Protein AF-A0A950C130-F1 (afdb_monomer)

pLDDT: mean 87.4, std 11.45, range [54.16, 98.19]

Sequence (81 aa):
MLESKAGVLFIAGIGFFALAFLSNALVPALMYRDLPEQTVEQLLKNNGNLRFQFEDLARRFPDSFTAAYGRPPE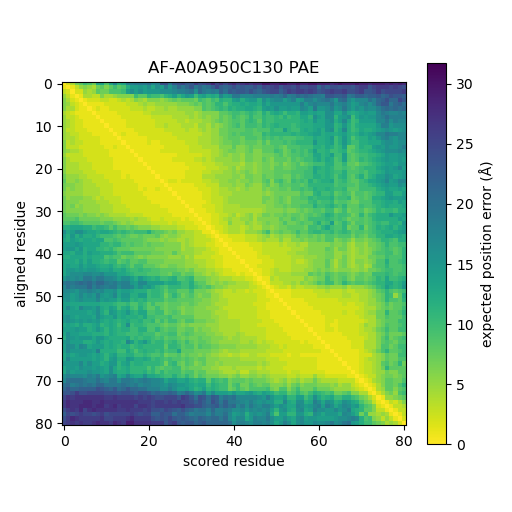DVAEREK

Foldseek 3Di:
DCPPPVNVVVVVVVVVVVVCCCPPPVVVCVVCVVPDDDDPVRCVVVPVCPVVVLVVCCVPPVVVSCVPPNDDDPDPVSVVD

Radius of gyration: 24.44 Å; Cα contacts (8 Å, |Δi|>4): 23; chains: 1; bounding box: 52×26×57 Å

Structure (mmCIF, N/CA/C/O backbone):
data_AF-A0A950C130-F1
#
_entry.id   AF-A0A950C130-F1
#
loop_
_atom_site.group_PDB
_atom_site.id
_atom_site.type_symbol
_atom_site.label_atom_id
_atom_site.label_alt_id
_atom_site.label_comp_id
_atom_site.label_asym_id
_atom_site.label_entity_id
_atom_site.label_seq_id
_atom_site.pdbx_PDB_ins_code
_atom_site.Cartn_x
_atom_site.Cartn_y
_atom_site.Cartn_z
_atom_site.occupancy
_atom_site.B_iso_or_equiv
_atom_site.auth_seq_id
_atom_site.auth_comp_id
_atom_site.auth_asym_id
_atom_site.auth_atom_id
_atom_site.pdbx_PDB_model_num
ATOM 1 N N . MET A 1 1 ? -27.819 6.225 33.338 1.00 64.06 1 MET A N 1
ATOM 2 C CA . MET A 1 1 ? -26.343 6.062 33.222 1.00 64.06 1 MET A CA 1
ATOM 3 C C . MET A 1 1 ? -25.820 6.381 31.819 1.00 64.06 1 MET A C 1
ATOM 5 O O . MET A 1 1 ? -24.803 7.060 31.729 1.00 64.06 1 MET A O 1
ATOM 9 N N . LEU A 1 2 ? -26.500 5.957 30.744 1.00 63.19 2 LEU A N 1
ATOM 10 C CA . LEU A 1 2 ? -26.089 6.208 29.347 1.00 63.19 2 LEU A CA 1
ATOM 11 C C . LEU A 1 2 ? -26.080 7.698 28.947 1.00 63.19 2 LEU A C 1
ATOM 13 O O . LEU A 1 2 ? -25.275 8.102 28.121 1.00 63.19 2 LEU A O 1
ATOM 17 N N . GLU A 1 3 ? -26.909 8.523 29.589 1.00 76.00 3 GLU A N 1
ATOM 18 C CA . GLU A 1 3 ? -26.987 9.979 29.361 1.00 76.00 3 GLU A CA 1
ATOM 19 C C . GLU A 1 3 ? -25.921 10.777 30.130 1.00 76.00 3 GLU A C 1
ATOM 21 O O . GLU A 1 3 ? -25.812 11.995 29.989 1.00 76.00 3 GLU A O 1
ATOM 26 N N . SER A 1 4 ? -25.123 10.111 30.973 1.00 91.19 4 SER A N 1
ATOM 27 C CA . SER A 1 4 ? -24.000 10.781 31.626 1.00 91.19 4 SER A CA 1
ATOM 28 C C . SER A 1 4 ? -22.957 11.167 30.577 1.00 91.19 4 SER A C 1
ATOM 30 O O . SER A 1 4 ? -22.761 10.455 29.594 1.00 91.19 4 SER A O 1
ATOM 32 N N . LYS A 1 5 ? -22.230 12.267 30.803 1.00 89.25 5 LYS A N 1
ATOM 33 C CA . LYS A 1 5 ? -21.153 12.712 29.899 1.00 89.25 5 LYS A CA 1
ATOM 34 C C . LYS A 1 5 ? -20.155 11.585 29.592 1.00 89.25 5 LYS A C 1
ATOM 36 O O . LYS A 1 5 ? -19.735 11.430 28.452 1.00 89.25 5 LYS A O 1
ATOM 41 N N . ALA A 1 6 ? -19.833 10.771 30.599 1.00 91.12 6 ALA A N 1
ATOM 42 C CA . ALA A 1 6 ? -18.981 9.595 30.450 1.00 91.12 6 ALA A CA 1
ATOM 43 C C . ALA A 1 6 ? -19.608 8.519 29.544 1.00 91.12 6 ALA A C 1
ATOM 45 O O . ALA A 1 6 ? -18.927 7.990 28.672 1.00 91.12 6 ALA A O 1
ATOM 46 N N . GLY A 1 7 ? -20.906 8.233 29.701 1.00 91.38 7 GLY A N 1
ATOM 47 C CA . GLY A 1 7 ? -21.638 7.296 28.841 1.00 91.38 7 GLY A CA 1
ATOM 48 C C . GLY A 1 7 ? -21.681 7.744 27.379 1.00 91.38 7 GLY A C 1
ATOM 49 O O . GLY A 1 7 ? -21.399 6.949 26.485 1.00 91.38 7 GLY A O 1
ATOM 50 N N . VAL A 1 8 ? -21.938 9.033 27.138 1.00 92.06 8 VAL A N 1
ATOM 51 C CA . VAL A 1 8 ? -21.945 9.616 25.787 1.00 92.06 8 VAL A CA 1
ATOM 52 C C . VAL A 1 8 ? -20.567 9.511 25.132 1.00 92.06 8 VAL A C 1
ATOM 54 O O . VAL A 1 8 ? -20.469 9.058 23.994 1.00 92.06 8 VAL A O 1
ATOM 57 N N . LEU A 1 9 ? -19.495 9.872 25.846 1.00 94.12 9 LEU A N 1
ATOM 58 C CA . LEU A 1 9 ? -18.126 9.776 25.325 1.00 94.12 9 LEU A CA 1
ATOM 59 C C . LEU A 1 9 ? -17.701 8.331 25.058 1.00 94.12 9 LEU A C 1
ATOM 61 O O . LEU A 1 9 ? -17.022 8.069 24.071 1.00 94.12 9 LEU A O 1
ATOM 65 N N . PHE A 1 10 ? -18.122 7.391 25.901 1.00 94.56 10 PHE A N 1
ATOM 66 C CA . PHE A 1 10 ? -17.831 5.976 25.706 1.00 94.56 10 PHE A CA 1
ATOM 67 C C . PHE A 1 10 ? -18.493 5.428 24.433 1.00 94.56 10 PHE A C 1
ATOM 69 O O . PHE A 1 10 ? -17.822 4.810 23.608 1.00 94.56 10 PHE A O 1
ATOM 76 N N . ILE A 1 11 ? -19.784 5.712 24.224 1.00 94.44 11 ILE A N 1
ATOM 77 C CA . ILE A 1 11 ? -20.515 5.285 23.018 1.00 94.44 11 ILE A CA 1
ATOM 78 C C . ILE A 1 11 ? -19.936 5.954 21.768 1.00 94.44 11 ILE A C 1
ATOM 80 O O . ILE A 1 11 ? -19.702 5.281 20.765 1.00 94.44 11 ILE A O 1
ATOM 84 N N . ALA A 1 12 ? -19.663 7.261 21.833 1.00 94.75 12 ALA A N 1
ATOM 85 C CA . ALA A 1 12 ? -19.038 7.992 20.737 1.00 94.75 12 ALA A CA 1
ATOM 86 C C . ALA A 1 12 ? -17.649 7.428 20.402 1.00 94.75 12 ALA A C 1
ATOM 88 O O . ALA A 1 12 ? -17.329 7.252 19.229 1.00 94.75 12 ALA A O 1
ATOM 89 N N . GLY A 1 13 ? -16.853 7.082 21.418 1.00 96.25 13 GLY A N 1
ATOM 90 C CA . GLY A 1 13 ? -15.550 6.443 21.253 1.00 96.25 13 GLY A CA 1
ATOM 91 C C . GLY A 1 13 ? -15.653 5.102 20.531 1.00 96.25 13 GLY A C 1
ATOM 92 O O . GLY A 1 13 ? -14.958 4.890 19.541 1.00 96.25 13 GLY A O 1
ATOM 93 N N . ILE A 1 14 ? -16.564 4.222 20.956 1.00 97.75 14 ILE A N 1
ATOM 94 C CA . ILE A 1 14 ? -16.788 2.933 20.283 1.00 97.75 14 ILE A CA 1
ATOM 95 C C . ILE A 1 14 ? -17.239 3.140 18.835 1.00 97.75 14 ILE A C 1
ATOM 97 O O . ILE A 1 14 ? -16.700 2.502 17.933 1.00 97.75 14 ILE A O 1
ATOM 101 N N . GLY A 1 15 ? -18.192 4.044 18.596 1.00 97.38 15 GLY A N 1
ATOM 102 C CA . GLY A 1 15 ? -18.675 4.349 17.248 1.00 97.38 15 GLY A CA 1
ATOM 103 C C . GLY A 1 15 ? -17.562 4.868 16.338 1.00 97.38 15 GLY A C 1
ATOM 104 O O . GLY A 1 15 ? -17.416 4.400 15.210 1.00 97.38 15 GLY A O 1
ATOM 105 N N . PHE A 1 16 ? -16.725 5.772 16.848 1.00 97.50 16 PHE A N 1
ATOM 106 C CA . PHE A 1 16 ? -15.565 6.285 16.128 1.00 97.50 16 PHE A CA 1
ATOM 107 C C . PHE A 1 16 ? -14.572 5.172 15.779 1.00 97.50 16 PHE A C 1
ATOM 109 O O . PHE A 1 16 ? -14.178 5.053 14.622 1.00 97.50 16 PHE A O 1
ATOM 116 N N . PHE A 1 17 ? -14.206 4.325 16.744 1.00 97.69 17 PHE A N 1
ATOM 117 C CA . PHE A 1 17 ? -13.281 3.216 16.503 1.00 97.69 17 PHE A CA 1
ATOM 118 C C . PHE A 1 17 ? -13.838 2.197 15.508 1.00 97.69 17 PHE A C 1
ATOM 120 O O . PHE A 1 17 ? -13.107 1.748 14.627 1.00 97.69 17 PHE A O 1
ATOM 127 N N . ALA A 1 18 ? -15.126 1.863 15.601 1.00 98.19 18 ALA A N 1
ATOM 128 C CA . ALA A 1 18 ? -15.775 0.962 14.655 1.00 98.19 18 ALA A CA 1
ATOM 129 C C . ALA A 1 18 ? -15.749 1.536 13.231 1.00 98.19 18 ALA A C 1
ATOM 131 O O . ALA A 1 18 ? -15.355 0.842 12.295 1.00 98.19 18 ALA A O 1
ATOM 132 N N . LEU A 1 19 ? -16.101 2.814 13.064 1.00 97.94 19 LEU A N 1
ATOM 133 C CA . LEU A 1 19 ? -16.047 3.482 11.763 1.00 97.94 19 LEU A CA 1
ATOM 134 C C . LEU A 1 19 ? -14.616 3.575 11.226 1.00 97.94 19 LEU A C 1
ATOM 136 O O . LEU A 1 19 ? -14.397 3.302 10.049 1.00 97.94 19 LEU A O 1
ATOM 140 N N . ALA A 1 20 ? -13.645 3.903 12.079 1.00 97.75 20 ALA A N 1
ATOM 141 C CA . ALA A 1 20 ? -12.240 3.976 11.701 1.00 97.75 20 ALA A CA 1
ATOM 142 C C . ALA A 1 20 ? -11.688 2.610 11.267 1.00 97.75 20 ALA A C 1
ATOM 144 O O . ALA A 1 20 ? -10.960 2.534 10.278 1.00 97.75 20 ALA A O 1
ATOM 145 N N . PHE A 1 21 ? -12.051 1.532 11.967 1.00 98.12 21 PHE A N 1
ATOM 146 C CA . PHE A 1 21 ? -11.682 0.171 11.584 1.00 98.12 21 PHE A CA 1
ATOM 147 C C . PHE A 1 21 ? -12.303 -0.219 10.239 1.00 98.12 21 PHE A C 1
ATOM 149 O O . PHE A 1 21 ? -11.614 -0.743 9.364 1.00 98.12 21 PHE A O 1
ATOM 156 N N . LEU A 1 22 ? -13.592 0.068 10.045 1.00 98.19 22 LEU A N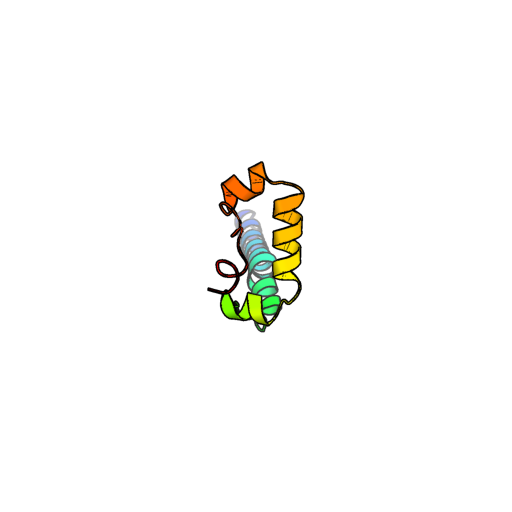 1
ATOM 157 C CA . LEU A 1 22 ? -14.273 -0.223 8.789 1.00 98.19 22 LEU A CA 1
ATOM 158 C C . LEU A 1 22 ? -13.618 0.513 7.617 1.00 98.19 22 LEU A C 1
ATOM 160 O O . LEU A 1 22 ? -13.280 -0.125 6.623 1.00 98.19 22 LEU A O 1
ATOM 164 N N . SER A 1 23 ? -13.402 1.824 7.737 1.00 96.81 23 SER A N 1
ATOM 165 C CA . SER A 1 23 ? -12.898 2.639 6.629 1.00 96.81 23 SER A CA 1
ATOM 166 C C . SER A 1 23 ? -11.425 2.395 6.309 1.00 96.81 23 SER A C 1
ATOM 168 O O . SER A 1 23 ? -11.068 2.376 5.134 1.00 96.81 23 SER A O 1
ATOM 170 N N . ASN A 1 24 ? -10.575 2.192 7.320 1.00 97.12 24 ASN A N 1
ATOM 171 C CA . ASN A 1 24 ? -9.124 2.118 7.121 1.00 97.12 24 ASN A CA 1
ATOM 172 C C . ASN A 1 24 ? -8.574 0.689 7.068 1.00 97.12 24 ASN A C 1
ATOM 174 O O . ASN A 1 24 ? -7.464 0.503 6.579 1.00 97.12 24 ASN A O 1
ATOM 178 N N . ALA A 1 25 ? -9.307 -0.311 7.566 1.00 96.31 25 ALA A N 1
ATOM 179 C CA . ALA A 1 25 ? -8.842 -1.697 7.579 1.00 96.31 25 ALA A CA 1
ATOM 180 C C . ALA A 1 25 ? -9.766 -2.620 6.782 1.00 96.31 25 ALA A C 1
ATOM 182 O O . ALA A 1 25 ? -9.330 -3.215 5.797 1.00 96.31 25 ALA A O 1
ATOM 183 N N . LEU A 1 26 ? -11.045 -2.724 7.164 1.00 97.50 26 LEU A N 1
ATOM 184 C CA . LEU A 1 26 ? -11.927 -3.732 6.570 1.00 97.50 26 LEU A CA 1
ATOM 185 C C . LEU A 1 26 ? -12.237 -3.444 5.099 1.00 97.50 26 LEU A C 1
ATOM 187 O O . LEU A 1 26 ? -12.155 -4.347 4.271 1.00 97.50 26 LEU A O 1
ATOM 191 N N . VAL A 1 27 ? -12.581 -2.200 4.761 1.00 97.06 27 VAL A N 1
ATOM 192 C CA . VAL A 1 27 ? -12.892 -1.820 3.377 1.00 97.06 27 VAL A CA 1
ATOM 193 C C . VAL A 1 27 ? -11.684 -2.037 2.453 1.00 97.06 27 VAL A C 1
ATOM 195 O O . VAL A 1 27 ? -11.859 -2.737 1.456 1.00 97.06 27 VAL A O 1
ATOM 198 N N . PRO A 1 28 ? -10.460 -1.554 2.765 1.00 95.69 28 PRO A N 1
ATOM 199 C CA . PRO A 1 28 ? -9.277 -1.866 1.963 1.00 95.69 28 PRO A CA 1
ATOM 200 C C . PRO A 1 28 ? -9.000 -3.368 1.853 1.00 95.69 28 PRO A C 1
ATOM 202 O O . PRO A 1 28 ? -8.751 -3.856 0.754 1.00 95.69 28 PRO A O 1
ATOM 205 N N . ALA A 1 29 ? -9.106 -4.117 2.956 1.00 95.06 29 ALA A N 1
ATOM 206 C CA . ALA A 1 29 ? -8.890 -5.562 2.941 1.00 95.06 29 ALA A CA 1
ATOM 207 C C . ALA A 1 29 ? -9.862 -6.278 1.993 1.00 95.06 29 ALA A C 1
ATOM 209 O O . ALA A 1 29 ? -9.449 -7.154 1.242 1.00 95.06 29 ALA A O 1
ATOM 210 N N . LEU A 1 30 ? -11.139 -5.886 1.982 1.00 96.12 30 LEU A N 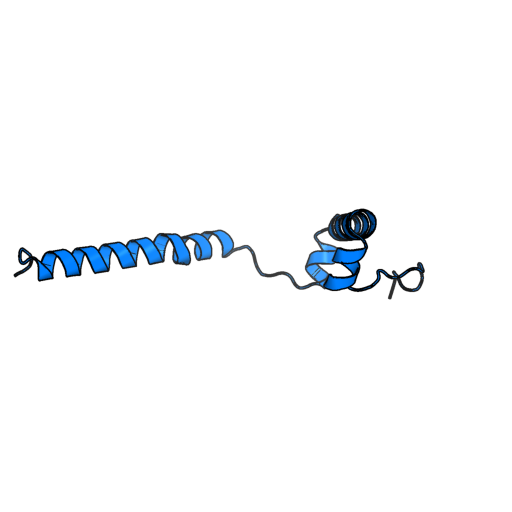1
ATOM 211 C CA . LEU A 1 30 ? -12.135 -6.445 1.066 1.00 96.12 30 LEU A CA 1
ATOM 212 C C . LEU A 1 30 ? -11.905 -6.011 -0.383 1.00 96.12 30 LEU A C 1
ATOM 214 O O . LEU A 1 30 ? -12.077 -6.824 -1.286 1.00 96.12 30 LEU A O 1
ATOM 218 N N . MET A 1 31 ? -11.510 -4.756 -0.607 1.00 95.81 31 MET A N 1
ATOM 219 C CA . MET A 1 31 ? -11.250 -4.220 -1.944 1.00 95.81 31 MET A CA 1
ATOM 220 C C . MET A 1 31 ? -10.080 -4.932 -2.633 1.00 95.81 31 MET A C 1
ATOM 222 O O . MET A 1 31 ? -10.140 -5.188 -3.832 1.00 95.81 31 MET A O 1
ATOM 226 N N . TYR A 1 32 ? -9.041 -5.281 -1.871 1.00 93.75 32 TYR A N 1
ATOM 227 C CA . TYR A 1 32 ? -7.838 -5.941 -2.381 1.00 93.75 32 TYR A CA 1
ATOM 228 C C . TYR A 1 32 ? -7.808 -7.458 -2.147 1.00 93.75 32 TYR A C 1
ATOM 230 O O . TYR A 1 32 ? -6.823 -8.098 -2.496 1.00 93.75 32 TYR A O 1
ATOM 238 N N . ARG A 1 33 ? -8.871 -8.068 -1.601 1.00 93.69 33 ARG A N 1
ATOM 239 C CA . ARG A 1 33 ? -8.875 -9.497 -1.224 1.00 93.69 33 ARG A CA 1
ATOM 240 C C . ARG A 1 33 ? -8.553 -10.449 -2.385 1.00 93.69 33 ARG A C 1
ATOM 242 O O . ARG A 1 33 ? -7.974 -11.505 -2.168 1.00 93.69 33 ARG A O 1
ATOM 249 N N . ASP A 1 34 ? -8.957 -10.065 -3.596 1.00 94.25 34 ASP A N 1
ATOM 250 C CA . ASP A 1 34 ? -8.826 -10.855 -4.825 1.00 94.25 34 ASP A CA 1
ATOM 251 C C . ASP A 1 34 ? -7.598 -10.416 -5.654 1.00 94.25 34 ASP A C 1
ATOM 253 O O . ASP A 1 34 ? -7.390 -10.895 -6.768 1.00 94.25 34 ASP A O 1
ATOM 257 N N . LEU A 1 35 ? -6.783 -9.495 -5.121 1.00 90.19 35 LEU A N 1
ATOM 258 C CA . LEU A 1 35 ? -5.534 -9.017 -5.710 1.00 90.19 35 LEU A CA 1
ATOM 259 C C . LEU A 1 35 ? -4.353 -9.605 -4.925 1.00 90.19 35 LEU A C 1
ATOM 261 O O . LEU A 1 35 ? -3.820 -8.943 -4.034 1.00 90.19 35 LEU A O 1
ATOM 265 N N . PRO A 1 36 ? -3.953 -10.858 -5.218 1.00 86.94 36 PRO A N 1
ATOM 266 C CA . PRO A 1 36 ? -2.844 -11.488 -4.522 1.00 86.94 36 PRO A CA 1
ATOM 267 C C . PRO A 1 36 ? -1.537 -10.749 -4.807 1.00 86.94 36 PRO A C 1
ATOM 269 O O . PRO A 1 36 ? -1.306 -10.253 -5.915 1.00 86.94 36 PRO A O 1
ATOM 272 N N . GLU A 1 37 ? -0.658 -10.729 -3.808 1.00 89.12 37 GLU A N 1
ATOM 273 C CA . GLU A 1 37 ? 0.712 -10.263 -3.984 1.00 89.12 37 GLU A CA 1
ATOM 274 C C . GLU A 1 37 ? 1.413 -11.094 -5.065 1.00 89.12 37 GLU A C 1
ATOM 276 O O . GLU A 1 37 ? 1.295 -12.321 -5.118 1.00 89.12 37 GLU A O 1
ATOM 281 N N . GLN A 1 38 ? 2.129 -10.410 -5.953 1.00 90.19 38 GLN A N 1
ATOM 282 C CA . GLN A 1 38 ? 2.871 -11.047 -7.032 1.00 90.19 38 GLN A CA 1
ATOM 283 C C . GLN A 1 38 ? 4.328 -11.221 -6.623 1.00 90.19 38 GLN A C 1
ATOM 285 O O . GLN A 1 38 ? 4.948 -10.315 -6.067 1.00 90.19 38 GLN A O 1
ATOM 290 N N . THR A 1 39 ? 4.894 -12.374 -6.965 1.00 90.81 39 THR A N 1
ATOM 291 C CA . THR A 1 39 ? 6.353 -12.552 -6.953 1.00 90.81 39 THR A CA 1
ATOM 292 C C . THR A 1 39 ? 7.010 -11.630 -7.981 1.00 90.81 39 THR A C 1
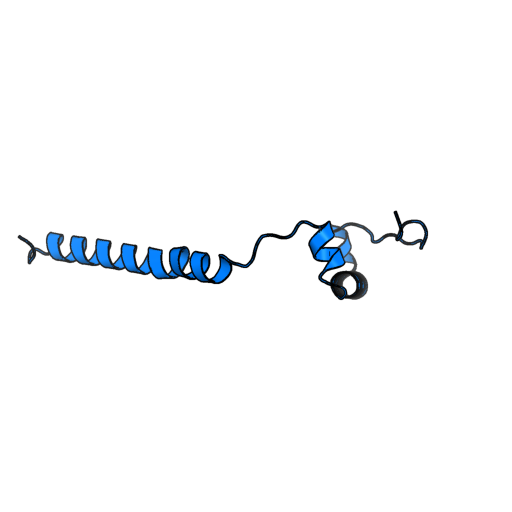ATOM 294 O O . THR A 1 39 ? 6.366 -11.187 -8.937 1.00 90.81 39 THR A O 1
ATOM 297 N N . VAL A 1 40 ? 8.308 -11.364 -7.823 1.00 86.69 40 VAL A N 1
ATOM 298 C CA . VAL A 1 40 ? 9.066 -10.524 -8.766 1.00 86.69 40 VAL A CA 1
ATOM 299 C C . VAL A 1 40 ? 8.987 -11.097 -10.183 1.00 86.69 40 VAL A C 1
ATOM 301 O O . VAL A 1 40 ? 8.745 -10.366 -11.142 1.00 86.69 40 VAL A O 1
ATOM 304 N N . GLU A 1 41 ? 9.100 -12.416 -10.324 1.00 87.56 41 GLU A N 1
ATOM 305 C CA . GLU A 1 41 ? 9.018 -13.110 -11.605 1.00 87.56 41 GLU A CA 1
ATOM 306 C C . GLU A 1 41 ? 7.633 -12.967 -12.242 1.00 87.56 41 GLU A C 1
ATOM 308 O O . GLU A 1 41 ? 7.528 -12.767 -13.451 1.00 87.56 41 GLU A O 1
ATOM 313 N N . GLN A 1 42 ? 6.561 -13.067 -11.449 1.00 90.69 42 GLN A N 1
ATOM 314 C CA . GLN A 1 42 ? 5.198 -12.855 -11.942 1.00 90.69 42 GLN A CA 1
ATOM 315 C C . GLN A 1 42 ? 4.978 -11.406 -12.358 1.00 90.69 42 GLN A C 1
ATOM 317 O O . GLN A 1 42 ? 4.381 -11.176 -13.405 1.00 90.69 42 GLN A O 1
ATOM 322 N N . LEU A 1 43 ? 5.489 -10.443 -11.591 1.00 87.94 43 LEU A N 1
ATOM 323 C CA . LEU A 1 43 ? 5.384 -9.030 -11.930 1.00 87.94 43 LEU A CA 1
ATOM 324 C C . LEU A 1 43 ? 6.093 -8.737 -13.260 1.00 87.94 43 LEU A C 1
ATOM 326 O O . LEU A 1 43 ? 5.511 -8.095 -14.128 1.00 87.94 43 LEU A O 1
ATOM 330 N N . LEU A 1 44 ? 7.301 -9.272 -13.464 1.00 84.56 44 LEU A N 1
ATOM 331 C CA . LEU A 1 44 ? 8.042 -9.135 -14.722 1.00 84.56 44 LEU A CA 1
ATOM 332 C C . LEU A 1 44 ? 7.324 -9.803 -15.905 1.00 84.56 44 LEU A C 1
ATOM 334 O O . LEU A 1 44 ? 7.303 -9.247 -17.000 1.00 84.56 44 LEU A O 1
ATOM 338 N N . LYS A 1 45 ? 6.717 -10.979 -15.695 1.00 85.06 45 LYS A N 1
ATOM 339 C CA . LYS A 1 45 ? 5.982 -11.714 -16.741 1.00 85.06 45 LYS A CA 1
ATOM 340 C C . LYS A 1 45 ? 4.649 -11.062 -17.103 1.00 85.06 45 LYS A C 1
ATOM 342 O O . LYS A 1 45 ? 4.286 -11.023 -18.275 1.00 85.06 45 LYS A O 1
ATOM 347 N N . ASN A 1 46 ? 3.922 -10.569 -16.106 1.00 85.94 46 ASN A N 1
ATOM 348 C CA . ASN A 1 46 ? 2.568 -10.044 -16.272 1.00 85.94 46 ASN A CA 1
ATOM 349 C C . ASN A 1 46 ? 2.560 -8.548 -16.619 1.00 85.94 46 ASN A C 1
ATOM 351 O O . ASN A 1 46 ? 1.565 -8.051 -17.142 1.00 85.94 46 ASN A O 1
ATOM 355 N N . ASN A 1 47 ? 3.654 -7.826 -16.351 1.00 83.81 47 ASN A N 1
ATOM 356 C CA . ASN A 1 47 ? 3.804 -6.411 -16.669 1.00 83.81 47 ASN A CA 1
ATOM 357 C C . ASN A 1 47 ? 4.911 -6.191 -17.709 1.00 83.81 47 ASN A C 1
ATOM 359 O O . ASN A 1 47 ? 6.038 -5.814 -17.384 1.00 83.81 47 ASN A O 1
ATOM 363 N N . GLY A 1 48 ? 4.552 -6.347 -18.987 1.00 79.19 48 GLY A N 1
ATOM 364 C CA . GLY A 1 48 ? 5.466 -6.125 -20.115 1.00 79.19 48 GLY A CA 1
ATOM 365 C C . GLY A 1 48 ? 6.030 -4.700 -20.210 1.00 79.19 48 GLY A C 1
ATOM 366 O O . GLY A 1 48 ? 7.039 -4.483 -20.876 1.00 79.19 48 GLY A O 1
ATOM 367 N N . ASN A 1 49 ? 5.430 -3.734 -19.507 1.00 86.75 49 ASN A N 1
ATOM 368 C CA . ASN A 1 49 ? 5.895 -2.349 -19.488 1.00 86.75 49 ASN A CA 1
ATOM 369 C C . ASN A 1 49 ? 6.884 -2.059 -18.352 1.00 86.75 49 ASN A C 1
ATOM 371 O O . ASN A 1 49 ? 7.531 -1.014 -18.385 1.00 86.75 49 ASN A O 1
ATOM 375 N N . LEU A 1 50 ? 7.022 -2.941 -17.352 1.00 87.19 50 LEU A N 1
ATOM 376 C CA . LEU A 1 50 ? 7.833 -2.662 -16.161 1.00 87.19 50 LEU A CA 1
ATOM 377 C C . LEU A 1 50 ? 9.294 -2.391 -16.526 1.00 87.19 50 LEU A C 1
ATOM 379 O O . LEU A 1 50 ? 9.896 -1.436 -16.042 1.00 87.19 50 LEU A O 1
ATOM 383 N N . ARG A 1 51 ? 9.841 -3.195 -17.441 1.00 81.62 51 ARG A N 1
ATOM 384 C CA . ARG A 1 51 ? 11.213 -3.032 -17.921 1.00 81.62 51 ARG A CA 1
ATOM 385 C C . ARG A 1 51 ? 11.417 -1.687 -18.614 1.00 81.62 51 ARG A C 1
ATOM 387 O O . ARG A 1 51 ? 12.352 -0.970 -18.280 1.00 81.62 51 ARG A O 1
ATOM 394 N N . PHE A 1 52 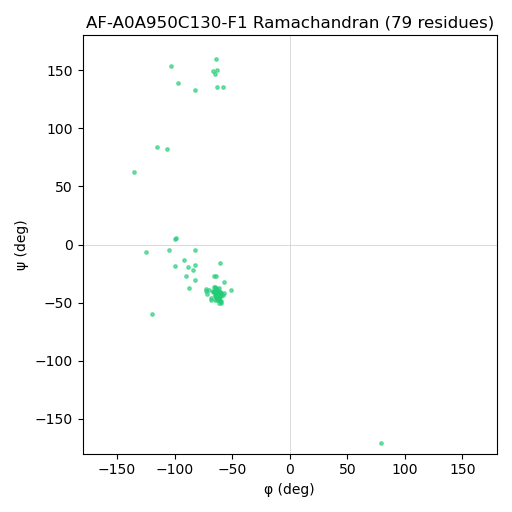? 10.499 -1.307 -19.501 1.00 85.12 52 PHE A N 1
ATOM 395 C CA . PHE A 1 52 ? 10.539 -0.006 -20.169 1.00 85.12 52 PHE A CA 1
ATOM 396 C C . PHE A 1 52 ? 10.457 1.161 -19.174 1.00 85.12 52 PHE A C 1
ATOM 398 O O . PHE A 1 52 ? 11.180 2.142 -19.317 1.00 85.12 52 PHE A O 1
ATOM 405 N N . GLN A 1 53 ? 9.615 1.057 -18.142 1.00 89.06 53 GLN A N 1
ATOM 406 C CA . GLN A 1 53 ? 9.494 2.092 -17.109 1.00 89.06 53 GLN A CA 1
ATOM 407 C C . GLN A 1 53 ? 10.785 2.249 -16.302 1.00 89.06 53 GLN A C 1
ATOM 409 O O . GLN A 1 53 ? 11.200 3.373 -16.032 1.00 89.06 53 GLN A O 1
ATOM 414 N N . PHE A 1 54 ? 11.441 1.140 -15.952 1.00 89.69 54 PHE A N 1
ATOM 415 C CA . PHE A 1 54 ? 12.737 1.170 -15.274 1.00 89.69 54 PHE A CA 1
ATOM 416 C C . PHE A 1 54 ? 13.840 1.742 -16.172 1.00 89.69 54 PHE A C 1
ATOM 418 O O . PHE A 1 54 ? 14.649 2.536 -15.703 1.00 89.69 54 PHE A O 1
ATOM 425 N N . GLU A 1 55 ? 13.847 1.403 -17.461 1.00 87.00 55 GLU A N 1
ATOM 426 C CA . GLU A 1 55 ? 14.786 1.971 -18.435 1.00 87.00 55 GLU A CA 1
ATOM 427 C C . GLU A 1 55 ? 14.566 3.482 -18.638 1.00 87.00 55 GLU A C 1
ATOM 429 O O . GLU A 1 55 ? 15.535 4.243 -18.694 1.00 87.00 55 GLU A O 1
ATOM 434 N N . ASP A 1 56 ? 13.312 3.943 -18.704 1.00 91.00 56 ASP A N 1
ATOM 435 C CA . ASP A 1 56 ? 12.985 5.374 -18.763 1.00 91.00 56 ASP A CA 1
ATOM 436 C C . ASP A 1 56 ? 13.416 6.097 -17.481 1.00 91.00 56 ASP A C 1
ATOM 438 O O . ASP A 1 56 ? 14.019 7.171 -17.543 1.00 91.00 56 ASP A O 1
ATOM 442 N N . LEU A 1 57 ? 13.176 5.485 -16.318 1.00 92.19 57 LEU A N 1
ATOM 443 C CA . LEU A 1 57 ? 13.566 6.034 -15.022 1.00 92.19 57 LEU A CA 1
ATOM 444 C C . LEU A 1 57 ? 15.090 6.160 -14.902 1.00 92.19 57 LEU A C 1
ATOM 446 O O . LEU A 1 57 ? 15.583 7.223 -14.524 1.00 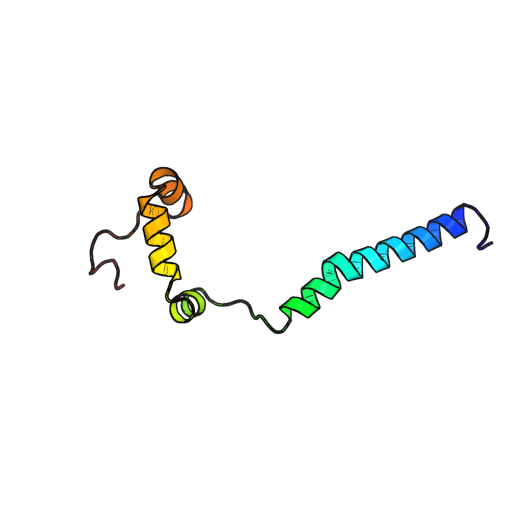92.19 57 LEU A O 1
ATOM 450 N N . ALA A 1 58 ? 15.830 5.119 -15.294 1.00 90.75 58 ALA A N 1
ATOM 451 C CA . ALA A 1 58 ? 17.290 5.120 -15.314 1.00 90.75 58 ALA A CA 1
ATOM 452 C C . ALA A 1 58 ? 17.855 6.191 -16.258 1.00 90.75 58 ALA A C 1
ATOM 454 O O . ALA A 1 58 ? 18.852 6.836 -15.938 1.00 90.75 58 ALA A O 1
ATOM 455 N N . ARG A 1 59 ? 17.203 6.424 -17.404 1.00 89.00 59 ARG A N 1
ATOM 456 C CA . ARG A 1 59 ? 17.615 7.452 -18.369 1.00 89.00 59 ARG A CA 1
ATOM 457 C C . ARG A 1 59 ? 17.337 8.869 -17.872 1.00 89.00 59 ARG A C 1
ATOM 459 O O . ARG A 1 59 ? 18.157 9.759 -18.080 1.00 89.00 59 ARG A O 1
ATOM 466 N N . ARG A 1 60 ? 16.168 9.102 -17.272 1.00 94.75 60 ARG A N 1
ATOM 467 C CA . ARG A 1 60 ? 15.711 10.446 -16.881 1.00 94.75 60 ARG A CA 1
ATOM 468 C C . ARG A 1 60 ? 16.282 10.909 -15.548 1.00 94.75 60 ARG A C 1
ATOM 470 O O . ARG A 1 60 ? 16.465 12.109 -15.366 1.00 94.75 60 ARG A O 1
ATOM 477 N N . PHE A 1 61 ? 16.558 9.979 -14.636 1.00 94.62 61 PHE A N 1
ATOM 478 C CA . PHE A 1 61 ? 17.014 10.272 -13.276 1.00 94.62 61 PHE A CA 1
ATOM 479 C C . PHE A 1 61 ? 18.188 9.367 -12.870 1.00 94.62 61 PHE A C 1
ATOM 481 O O . PHE A 1 61 ? 18.065 8.590 -11.921 1.00 94.62 61 PHE A O 1
ATOM 488 N N . PRO A 1 62 ? 19.335 9.450 -13.565 1.00 90.94 62 PRO A N 1
ATOM 489 C CA . PRO A 1 62 ? 20.417 8.473 -13.438 1.00 90.94 62 PRO A CA 1
ATOM 490 C C . PRO A 1 62 ? 21.020 8.397 -12.029 1.00 90.94 62 PRO A C 1
ATOM 492 O O . PRO A 1 62 ? 21.241 7.297 -11.521 1.00 90.94 62 PRO A O 1
ATOM 495 N N . ASP A 1 63 ? 21.235 9.536 -11.365 1.00 94.31 63 ASP A N 1
ATOM 496 C CA . ASP A 1 63 ? 21.861 9.571 -10.035 1.00 94.31 63 ASP A CA 1
ATOM 497 C C . ASP A 1 63 ? 20.944 8.965 -8.966 1.00 94.31 63 ASP A C 1
ATOM 499 O O . ASP A 1 63 ? 21.354 8.100 -8.190 1.00 94.31 63 ASP A O 1
ATOM 503 N N . SER A 1 64 ? 19.670 9.373 -8.957 1.00 93.88 64 SER A N 1
ATOM 504 C CA . SER A 1 64 ? 18.666 8.845 -8.028 1.00 93.88 64 SER A CA 1
ATOM 505 C C . SER A 1 64 ? 18.374 7.370 -8.286 1.00 93.88 64 SER A C 1
ATOM 507 O O . SER A 1 64 ? 18.243 6.599 -7.338 1.00 93.88 64 SER A O 1
ATOM 509 N N . PHE A 1 65 ? 18.311 6.963 -9.557 1.00 92.94 65 PHE A N 1
ATOM 510 C CA . PHE A 1 65 ? 18.126 5.567 -9.931 1.00 92.94 65 PHE A CA 1
ATOM 511 C C . PHE A 1 65 ? 19.304 4.714 -9.462 1.00 92.94 65 PHE A C 1
ATOM 513 O O . PHE A 1 65 ? 19.094 3.693 -8.815 1.00 92.94 65 PHE A O 1
ATOM 520 N N . THR A 1 66 ? 20.539 5.161 -9.707 1.00 92.81 66 THR A N 1
ATOM 521 C CA . THR A 1 66 ? 21.742 4.424 -9.299 1.00 92.81 66 THR A CA 1
ATOM 522 C C . THR A 1 66 ? 21.840 4.293 -7.782 1.00 92.81 66 THR A C 1
ATOM 524 O O . THR A 1 66 ? 22.214 3.236 -7.282 1.00 92.81 66 THR A O 1
ATOM 527 N N . ALA A 1 67 ? 21.463 5.334 -7.037 1.00 94.44 67 ALA A N 1
ATOM 528 C CA . ALA A 1 67 ? 21.440 5.286 -5.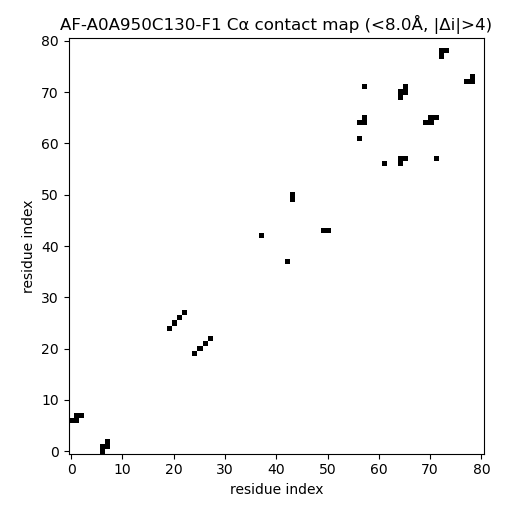578 1.00 94.44 67 ALA A CA 1
ATOM 529 C C . ALA A 1 67 ? 20.400 4.292 -5.026 1.00 94.44 67 ALA A C 1
ATOM 531 O O . ALA A 1 67 ? 20.662 3.642 -4.017 1.00 94.44 67 ALA A O 1
ATOM 532 N N . ALA A 1 68 ? 19.233 4.175 -5.669 1.00 93.75 68 ALA A N 1
ATOM 533 C CA . ALA A 1 68 ? 18.133 3.332 -5.199 1.00 93.75 68 ALA A CA 1
ATOM 534 C C . ALA A 1 68 ? 18.207 1.877 -5.694 1.00 93.75 68 ALA A C 1
ATOM 536 O O . ALA A 1 68 ? 17.852 0.960 -4.958 1.00 93.75 68 ALA A O 1
ATOM 537 N N . TYR A 1 69 ? 18.652 1.667 -6.934 1.00 89.25 69 TYR A N 1
ATOM 538 C CA . TYR A 1 69 ? 18.559 0.386 -7.643 1.00 89.25 69 TYR A CA 1
ATOM 539 C C . TYR A 1 69 ? 19.909 -0.134 -8.155 1.00 89.25 69 TYR A C 1
ATOM 541 O O . TYR A 1 69 ? 19.981 -1.257 -8.647 1.00 89.25 69 TYR A O 1
ATOM 549 N N . GLY A 1 70 ? 20.985 0.648 -8.033 1.00 87.81 70 GLY A N 1
ATOM 550 C CA . GLY A 1 70 ? 22.286 0.317 -8.610 1.00 87.81 70 GLY A CA 1
ATOM 551 C C . GLY A 1 70 ? 22.374 0.628 -10.107 1.00 87.81 70 GLY A C 1
ATOM 552 O O . GLY A 1 70 ? 21.519 1.301 -10.684 1.00 87.81 70 GLY A O 1
ATOM 553 N N . ARG A 1 71 ? 23.456 0.172 -10.747 1.00 81.56 71 ARG A N 1
ATOM 554 C CA . ARG A 1 71 ? 23.659 0.398 -12.183 1.00 81.56 71 ARG A CA 1
ATOM 555 C C . ARG A 1 71 ? 22.886 -0.641 -12.998 1.00 81.56 71 ARG A C 1
ATOM 557 O O . ARG A 1 71 ? 22.990 -1.827 -12.684 1.00 81.56 71 ARG A O 1
ATOM 564 N N . PRO A 1 72 ? 22.135 -0.226 -14.032 1.00 73.19 72 PRO A N 1
ATOM 565 C CA . PRO A 1 72 ? 21.539 -1.175 -14.960 1.00 73.19 72 PRO A CA 1
ATOM 566 C C . PRO A 1 72 ? 22.641 -1.959 -15.704 1.00 73.19 72 PRO A C 1
ATOM 568 O O . PRO A 1 72 ? 23.719 -1.40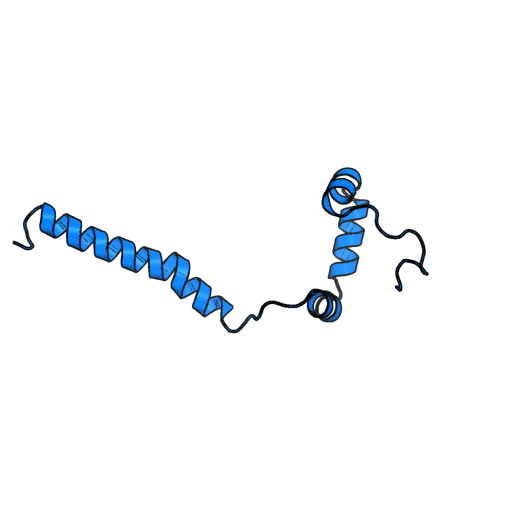2 -15.925 1.00 73.19 72 PRO A O 1
ATOM 571 N N . PRO A 1 73 ? 22.389 -3.218 -16.108 1.00 73.00 73 PRO A N 1
ATOM 572 C CA . PRO A 1 73 ? 23.358 -3.999 -16.873 1.00 73.00 73 PRO A CA 1
ATOM 573 C C . PRO A 1 73 ? 23.634 -3.345 -18.233 1.00 73.00 73 PRO A C 1
ATOM 575 O O . PRO A 1 73 ? 22.696 -2.924 -18.921 1.00 73.00 73 PRO A O 1
ATOM 578 N N . GLU A 1 74 ? 24.904 -3.264 -18.633 1.00 71.00 74 GLU A N 1
ATOM 579 C CA . GLU A 1 74 ? 25.314 -2.525 -19.839 1.00 71.00 74 GLU A CA 1
ATOM 580 C C . GLU A 1 74 ? 25.303 -3.413 -21.105 1.00 71.00 74 GLU A C 1
ATOM 582 O O . GLU A 1 74 ? 25.035 -2.926 -22.208 1.00 71.00 74 GLU A O 1
ATOM 587 N N . ASP A 1 75 ? 25.492 -4.733 -20.965 1.00 67.88 75 ASP A N 1
ATOM 588 C CA . ASP A 1 75 ? 25.560 -5.692 -22.082 1.00 67.88 75 ASP A CA 1
ATOM 589 C C . ASP A 1 75 ? 24.263 -6.517 -22.254 1.00 67.88 75 ASP A C 1
ATOM 591 O O . ASP A 1 75 ? 23.486 -6.712 -21.324 1.00 67.88 75 ASP A O 1
ATOM 595 N N . VAL A 1 76 ? 23.971 -6.995 -23.469 1.00 59.69 76 VAL A N 1
ATOM 596 C CA . VAL A 1 76 ? 22.850 -7.911 -23.764 1.00 59.69 76 VAL A CA 1
ATOM 597 C C . VAL A 1 76 ? 23.021 -9.236 -23.012 1.00 59.69 76 VAL A C 1
ATOM 599 O O . V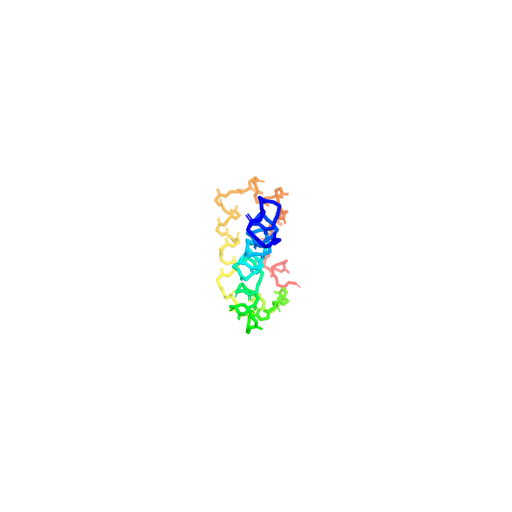AL A 1 76 ? 22.066 -9.722 -22.417 1.00 59.69 76 VAL A O 1
ATOM 602 N N . ALA A 1 77 ? 24.247 -9.761 -22.931 1.00 57.28 77 ALA A N 1
ATOM 603 C CA . ALA A 1 77 ? 24.545 -10.992 -22.192 1.00 57.28 77 ALA A CA 1
ATOM 604 C C . ALA A 1 77 ? 24.328 -10.859 -20.671 1.00 57.28 77 ALA A C 1
ATOM 606 O O . ALA A 1 77 ? 24.033 -11.834 -19.983 1.00 57.28 77 ALA A O 1
ATOM 607 N N . GLU A 1 78 ? 24.463 -9.643 -20.143 1.00 58.16 78 GLU A N 1
ATOM 608 C CA . GLU A 1 78 ? 24.214 -9.304 -18.739 1.00 58.16 78 GLU A CA 1
ATOM 609 C C . GLU A 1 78 ? 22.723 -9.019 -18.477 1.00 58.16 78 GLU A C 1
ATOM 611 O O . GLU A 1 78 ? 22.243 -9.165 -17.358 1.00 58.16 78 GLU A O 1
ATOM 616 N N . ARG A 1 79 ? 21.975 -8.661 -19.530 1.00 55.41 79 ARG A N 1
ATOM 617 C CA . ARG A 1 79 ? 20.527 -8.399 -19.529 1.00 55.41 79 ARG A CA 1
ATOM 618 C C . ARG A 1 79 ? 19.648 -9.653 -19.633 1.00 55.41 79 ARG A C 1
ATOM 620 O O . ARG A 1 79 ? 18.449 -9.525 -19.367 1.00 55.41 79 ARG A O 1
ATOM 627 N N . GLU A 1 80 ? 20.210 -10.785 -20.072 1.00 58.66 80 GLU A N 1
ATOM 628 C CA . GLU A 1 80 ? 19.525 -12.075 -20.305 1.00 58.66 80 GLU A CA 1
ATOM 629 C C . GLU A 1 80 ? 19.799 -13.153 -19.233 1.00 58.66 80 GLU A C 1
ATOM 631 O O . GLU A 1 80 ? 19.206 -14.231 -19.292 1.00 58.66 80 GLU A O 1
ATOM 636 N N . LYS A 1 81 ? 20.683 -12.879 -18.265 1.00 54.16 81 LYS A N 1
ATOM 637 C CA . LYS A 1 81 ? 20.900 -13.715 -17.070 1.00 54.16 81 LYS A CA 1
ATOM 638 C C . LYS A 1 81 ? 19.848 -13.453 -15.997 1.00 54.16 81 LYS A C 1
ATOM 640 O O . LYS A 1 81 ? 19.537 -14.427 -15.278 1.00 54.16 81 LYS A O 1
#

Secondary structure (DSSP, 8-state):
-TTSHHHHHHHHHHHHHHHHHIIIIIHHHHHTTTSPPPPHHHHHHH-TTHHHHHHHHHHHSHHHHHHHH-PPP-SHHHH--

Mean predicted aligned error: 8.86 Å

Solvent-accessible surface area (backbone atoms only — not comparable to full-atom values): 4883 Å² total; per-residue (Å²): 112,65,85,38,73,67,37,47,51,50,53,50,49,53,52,50,51,51,51,50,43,41,65,72,44,52,48,54,51,64,74,44,65,87,61,74,88,69,54,73,69,52,45,57,69,75,34,82,57,55,62,56,52,51,53,50,44,42,69,77,38,45,69,64,34,34,74,76,74,44,78,78,68,90,45,71,78,63,68,76,112